Protein AF-A0A3S1ET11-F1 (afdb_monomer_lite)

Foldseek 3Di:
DDPVVVCVVVDDDAAEDEPPDDPVVVVVVCVVVVHDDHHYDD

pLDDT: mean 96.44, std 3.76, range [76.81, 98.44]

Secondary structure (DSSP, 8-state):
--HHHHHHHH-----EE-TTS-HHHHHHHHHHHT-S--EE--

Radius of gyration: 12.66 Å; chains: 1; bounding box: 24×15×34 Å

Structure (mmCIF, N/CA/C/O backbone):
data_AF-A0A3S1ET11-F1
#
_entry.id   AF-A0A3S1ET11-F1
#
loop_
_atom_site.group_PDB
_atom_site.id
_atom_site.type_symbol
_atom_site.label_atom_id
_atom_site.label_alt_id
_atom_site.label_comp_id
_atom_site.label_asym_id
_atom_site.label_entity_id
_atom_site.label_seq_id
_atom_site.pdbx_PDB_ins_code
_atom_site.Cartn_x
_atom_site.Cartn_y
_atom_site.Cartn_z
_atom_site.occupancy
_atom_site.B_iso_or_equiv
_atom_site.auth_seq_id
_atom_site.auth_comp_id
_atom_site.auth_asym_id
_atom_site.auth_atom_id
_atom_site.pdbx_PDB_model_num
ATOM 1 N N . MET A 1 1 ? -11.594 5.925 17.978 1.00 76.81 1 MET A N 1
ATOM 2 C CA . MET A 1 1 ? -10.767 4.810 17.460 1.00 76.81 1 MET A CA 1
ATOM 3 C C . MET A 1 1 ? -9.429 5.368 17.013 1.00 76.81 1 MET A C 1
ATOM 5 O O . MET A 1 1 ? -9.425 6.409 16.370 1.00 76.81 1 MET A O 1
ATOM 9 N N . THR A 1 2 ? -8.317 4.732 17.383 1.00 97.81 2 THR A N 1
ATOM 10 C CA . THR A 1 2 ? -6.970 5.149 16.957 1.00 97.81 2 THR A CA 1
ATOM 11 C C . THR A 1 2 ? -6.520 4.319 15.757 1.00 97.81 2 THR A C 1
ATOM 13 O O . THR A 1 2 ? -6.975 3.191 15.580 1.00 97.81 2 THR A O 1
ATOM 16 N N . 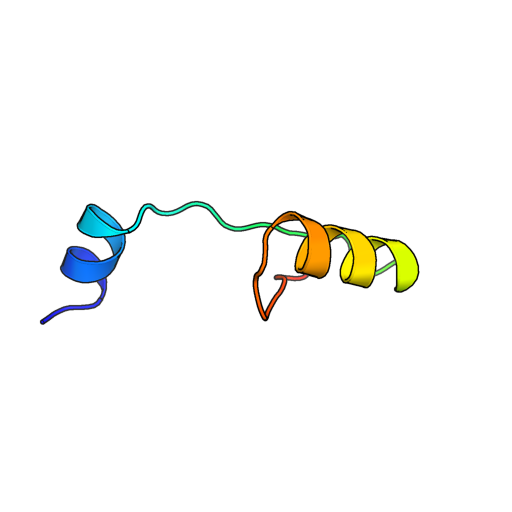VAL A 1 3 ? -5.602 4.854 14.946 1.00 96.62 3 VAL A N 1
ATOM 17 C CA . VAL A 1 3 ? -5.010 4.120 13.810 1.00 96.62 3 VAL A CA 1
ATOM 18 C C . VAL A 1 3 ? -4.391 2.797 14.272 1.00 96.62 3 VAL A C 1
ATOM 20 O O . VAL A 1 3 ? -4.616 1.769 13.644 1.00 96.62 3 VAL A O 1
ATOM 23 N N . LYS A 1 4 ? -3.697 2.809 15.419 1.00 96.75 4 LYS A N 1
ATOM 24 C CA . LYS A 1 4 ? -3.106 1.613 16.035 1.00 96.75 4 LYS A CA 1
ATOM 25 C C . LYS A 1 4 ? -4.138 0.498 16.239 1.00 96.75 4 LYS A C 1
ATOM 27 O O . LYS A 1 4 ? -3.919 -0.607 15.766 1.00 96.75 4 LYS A O 1
ATOM 32 N N . ALA A 1 5 ? -5.277 0.802 16.865 1.00 97.69 5 ALA A N 1
ATOM 33 C CA . ALA A 1 5 ? -6.312 -0.199 17.135 1.00 97.69 5 ALA A CA 1
ATOM 34 C C . ALA A 1 5 ? -6.934 -0.772 15.845 1.00 97.69 5 ALA A C 1
ATOM 36 O O . ALA A 1 5 ? -7.267 -1.951 15.784 1.00 97.69 5 ALA A O 1
ATOM 37 N N . ILE A 1 6 ? -7.069 0.046 14.794 1.00 97.12 6 ILE A N 1
ATOM 38 C CA . ILE A 1 6 ? -7.568 -0.416 1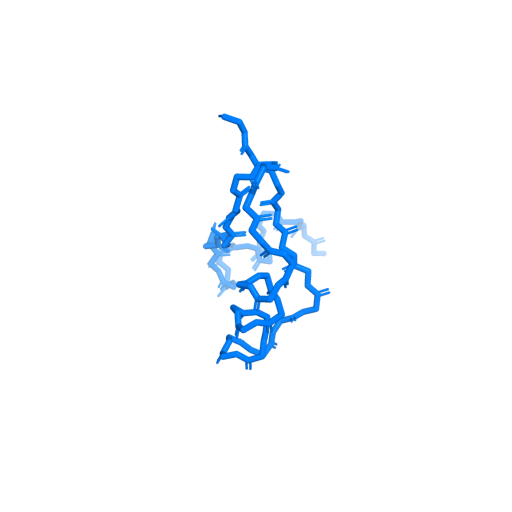3.487 1.00 97.12 6 ILE A CA 1
ATOM 39 C C . ILE A 1 6 ? -6.578 -1.396 12.849 1.00 97.12 6 ILE A C 1
ATOM 41 O O . ILE A 1 6 ? -6.991 -2.434 12.337 1.00 97.12 6 ILE A O 1
ATOM 45 N N . LEU A 1 7 ? -5.282 -1.076 12.873 1.00 96.56 7 LEU A N 1
ATOM 46 C CA . LEU A 1 7 ? -4.238 -1.917 12.281 1.00 96.56 7 LEU A CA 1
ATOM 47 C C . LEU A 1 7 ? -3.993 -3.203 13.079 1.00 96.56 7 LEU A C 1
ATOM 49 O O . LEU A 1 7 ? -3.751 -4.243 12.476 1.00 96.56 7 LEU A O 1
ATOM 53 N N . GLU A 1 8 ? -4.136 -3.178 14.407 1.00 96.75 8 GLU A N 1
ATOM 54 C CA . GLU A 1 8 ? -4.121 -4.393 15.237 1.00 96.75 8 GLU A CA 1
ATOM 55 C C . GLU A 1 8 ? -5.230 -5.378 14.835 1.00 96.75 8 GLU A C 1
ATOM 57 O O . GLU A 1 8 ? -5.005 -6.585 14.839 1.00 96.75 8 GLU A O 1
ATOM 62 N N . GLN A 1 9 ? -6.404 -4.877 14.434 1.00 97.25 9 GLN A N 1
ATOM 63 C CA . GLN A 1 9 ? -7.509 -5.713 13.959 1.00 97.25 9 GLN A CA 1
ATOM 64 C C . GLN A 1 9 ? -7.363 -6.126 12.483 1.00 97.25 9 GLN A C 1
ATOM 66 O O . GLN A 1 9 ? -7.694 -7.255 12.126 1.00 97.25 9 GLN A O 1
ATOM 71 N N . LYS A 1 10 ? -6.928 -5.213 11.606 1.00 94.12 10 LYS A N 1
ATOM 72 C CA . LYS A 1 10 ? -6.857 -5.435 10.149 1.00 94.12 10 LYS A CA 1
ATOM 73 C C . LYS A 1 10 ? -5.600 -6.196 9.711 1.00 94.12 10 LYS A C 1
ATOM 75 O O . LYS A 1 10 ? -5.640 -6.867 8.684 1.00 94.12 10 LYS A O 1
ATOM 80 N N . GLY A 1 11 ? -4.506 -6.071 10.455 1.00 94.25 11 GLY A N 1
ATOM 81 C CA . GLY A 1 11 ? -3.171 -6.486 10.035 1.00 94.25 11 GLY A CA 1
ATOM 82 C C . GLY A 1 11 ? -2.347 -5.330 9.461 1.00 94.25 11 GLY A C 1
ATOM 83 O O . GLY A 1 11 ? -2.860 -4.245 9.171 1.00 94.25 11 GLY A O 1
ATOM 84 N N . HIS A 1 12 ? -1.046 -5.582 9.312 1.00 95.31 12 HIS A N 1
ATOM 85 C CA . HIS A 1 12 ? -0.045 -4.595 8.885 1.00 95.31 12 HIS A CA 1
ATOM 86 C C . HIS A 1 12 ? 0.538 -4.903 7.497 1.00 95.31 12 HIS A C 1
ATOM 88 O O . HIS A 1 12 ? 1.535 -4.300 7.108 1.00 95.31 12 HIS A O 1
ATOM 94 N N . ASP A 1 13 ? -0.066 -5.837 6.761 1.00 94.62 13 ASP A N 1
ATOM 95 C CA . ASP A 1 13 ? 0.428 -6.251 5.452 1.00 94.62 13 ASP A CA 1
ATOM 96 C C . ASP A 1 13 ? 0.275 -5.120 4.431 1.00 94.62 13 ASP A C 1
ATOM 98 O O . ASP A 1 13 ? -0.792 -4.515 4.280 1.00 94.62 13 ASP A O 1
ATOM 102 N N . VAL A 1 14 ? 1.361 -4.851 3.710 1.00 95.81 14 VAL A N 1
ATOM 103 C CA . VAL A 1 14 ? 1.420 -3.857 2.639 1.00 95.81 14 VAL A CA 1
ATOM 104 C C . VAL A 1 14 ? 2.025 -4.523 1.417 1.00 95.81 14 VAL A C 1
ATOM 106 O O . VAL A 1 14 ? 3.122 -5.070 1.483 1.00 95.81 14 VAL A O 1
ATOM 109 N N . LEU A 1 15 ? 1.320 -4.451 0.291 1.00 97.31 15 LEU A N 1
ATOM 110 C CA . LEU A 1 15 ? 1.879 -4.855 -0.992 1.00 97.31 15 LEU A CA 1
ATOM 111 C C . LEU A 1 15 ? 2.651 -3.686 -1.596 1.00 97.31 15 LEU A C 1
ATOM 113 O O . LEU A 1 15 ? 2.150 -2.555 -1.648 1.00 97.31 15 LEU A O 1
ATOM 117 N N . THR A 1 16 ? 3.867 -3.978 -2.049 1.00 97.56 16 THR A N 1
ATOM 118 C CA . THR A 1 16 ? 4.762 -2.994 -2.649 1.00 97.56 16 THR A CA 1
ATOM 119 C C . THR A 1 16 ? 5.210 -3.408 -4.042 1.00 97.56 16 THR A C 1
ATOM 121 O O . THR A 1 16 ? 5.097 -4.571 -4.434 1.00 97.56 16 THR A O 1
ATOM 124 N N . LEU A 1 17 ? 5.699 -2.435 -4.805 1.00 97.75 17 LEU A N 1
ATOM 125 C CA . LEU A 1 17 ? 6.288 -2.648 -6.122 1.00 97.75 17 LEU A CA 1
ATOM 126 C C . LEU A 1 17 ? 7.450 -1.674 -6.339 1.00 97.75 17 LEU A C 1
ATOM 128 O O . LEU A 1 17 ? 7.440 -0.563 -5.805 1.00 97.75 17 LEU A O 1
ATOM 132 N N . GLY A 1 18 ? 8.449 -2.088 -7.118 1.00 97.81 18 GLY A N 1
ATOM 133 C CA . GLY A 1 18 ? 9.567 -1.224 -7.489 1.00 97.81 18 GLY A CA 1
ATOM 134 C C . GLY A 1 18 ? 9.143 -0.094 -8.441 1.00 97.81 18 GLY A C 1
ATOM 135 O O . GLY A 1 18 ? 8.191 -0.256 -9.207 1.00 97.81 18 GLY A O 1
ATOM 136 N N . PRO A 1 19 ? 9.858 1.046 -8.458 1.00 97.00 19 PRO A N 1
ATOM 137 C CA . PRO A 1 19 ? 9.479 2.217 -9.258 1.00 97.00 19 PRO A CA 1
ATOM 138 C C . PRO A 1 19 ? 9.613 2.014 -10.773 1.00 97.00 19 PRO A C 1
ATOM 140 O O . PRO A 1 19 ? 8.990 2.741 -11.540 1.00 97.00 19 PRO A O 1
ATOM 143 N N . ASN A 1 20 ? 10.415 1.036 -11.205 1.00 97.50 20 ASN A N 1
ATOM 144 C CA . ASN A 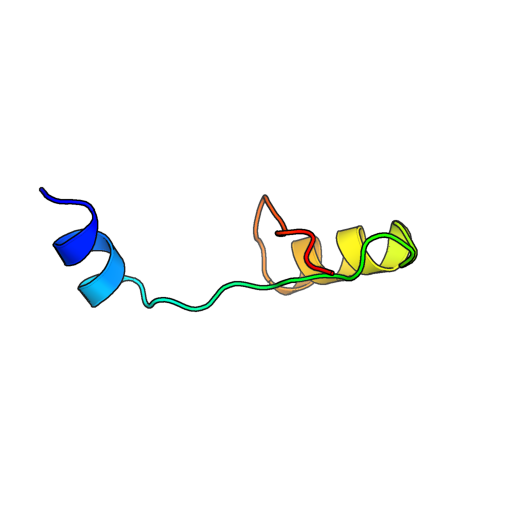1 20 ? 10.689 0.753 -12.619 1.00 97.50 20 ASN A CA 1
ATOM 145 C C . ASN A 1 20 ? 9.951 -0.491 -13.138 1.00 97.50 20 ASN A C 1
ATOM 147 O O . ASN A 1 20 ? 10.191 -0.936 -14.261 1.00 97.50 20 ASN A O 1
ATOM 151 N N . GLU A 1 21 ? 9.081 -1.073 -12.315 1.00 97.75 21 GLU A N 1
ATOM 152 C CA . GLU A 1 21 ? 8.268 -2.218 -12.706 1.00 97.75 21 GLU A CA 1
ATOM 153 C C . GLU A 1 21 ? 7.172 -1.817 -13.695 1.00 97.75 21 GLU A C 1
ATOM 155 O O . GLU A 1 21 ? 6.746 -0.661 -13.788 1.00 97.75 21 GLU A O 1
ATOM 160 N N . LYS A 1 22 ? 6.688 -2.796 -14.461 1.00 98.12 22 LYS A N 1
ATOM 161 C CA . LYS A 1 22 ? 5.661 -2.542 -15.474 1.00 98.12 22 LYS A CA 1
ATOM 162 C C . LYS A 1 22 ? 4.321 -2.210 -14.824 1.00 98.12 22 LYS A C 1
ATOM 164 O O . LYS A 1 22 ? 3.857 -2.91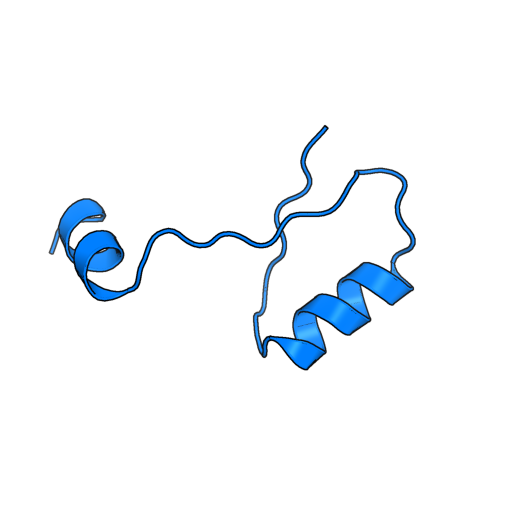0 -13.927 1.00 98.12 22 LYS A O 1
ATOM 169 N N . LEU A 1 23 ? 3.611 -1.238 -15.399 1.00 97.69 23 LEU A N 1
ATOM 170 C CA . LEU A 1 23 ? 2.243 -0.902 -14.988 1.00 97.69 23 LEU A CA 1
ATOM 171 C C . LEU A 1 23 ? 1.284 -2.105 -15.075 1.00 97.69 23 LEU A C 1
ATOM 173 O O . LEU A 1 23 ? 0.372 -2.225 -14.262 1.00 97.69 23 LEU A O 1
ATOM 177 N N . SER A 1 24 ? 1.503 -3.020 -16.026 1.00 98.31 24 SER A N 1
ATOM 178 C CA . SER A 1 24 ? 0.716 -4.253 -16.142 1.00 98.31 24 SER A CA 1
ATOM 179 C C . SER A 1 24 ? 0.801 -5.127 -14.889 1.00 98.31 24 SER A C 1
ATOM 181 O O . SER A 1 24 ? -0.208 -5.701 -14.488 1.00 98.31 24 SER A O 1
ATOM 183 N N . GLU A 1 25 ? 1.970 -5.187 -14.244 1.00 98.31 25 GLU A N 1
ATOM 184 C CA . GLU A 1 25 ? 2.139 -5.934 -12.995 1.00 98.31 25 GLU A CA 1
ATOM 185 C C . GLU A 1 25 ? 1.436 -5.245 -11.833 1.00 98.31 25 GLU A C 1
ATOM 187 O O . GLU A 1 25 ? 0.755 -5.912 -11.056 1.00 98.31 25 GLU A O 1
ATOM 192 N N . ALA A 1 26 ? 1.497 -3.912 -11.758 1.00 98.06 26 ALA A N 1
ATOM 193 C CA . ALA A 1 26 ? 0.734 -3.168 -10.760 1.00 98.06 26 ALA A CA 1
ATOM 194 C C . ALA A 1 26 ? -0.773 -3.456 -10.883 1.00 98.06 26 ALA A C 1
ATOM 196 O O . ALA A 1 26 ? -1.420 -3.788 -9.891 1.00 98.06 26 ALA A O 1
ATOM 197 N N . ILE A 1 27 ? -1.328 -3.402 -12.101 1.00 98.12 27 ILE A N 1
ATOM 198 C CA . ILE A 1 27 ? -2.751 -3.686 -12.350 1.00 98.12 27 ILE A CA 1
ATOM 199 C C . ILE A 1 27 ? -3.099 -5.129 -11.969 1.00 98.12 27 ILE A C 1
ATOM 201 O O . ILE A 1 27 ? -4.127 -5.357 -11.326 1.00 98.12 27 ILE A O 1
ATOM 205 N N . ARG A 1 28 ? -2.241 -6.095 -12.322 1.00 98.44 28 ARG A N 1
ATOM 206 C CA . ARG A 1 28 ? -2.434 -7.504 -11.962 1.00 98.44 28 ARG A CA 1
ATOM 207 C C . ARG A 1 28 ? -2.506 -7.683 -10.443 1.00 98.44 28 ARG A C 1
ATOM 209 O O . ARG A 1 28 ? -3.473 -8.263 -9.955 1.00 98.44 28 ARG A O 1
ATOM 216 N N . ILE A 1 29 ? -1.549 -7.124 -9.697 1.00 98.00 29 ILE A N 1
ATOM 217 C CA . ILE A 1 29 ? -1.496 -7.223 -8.228 1.00 98.00 29 ILE A CA 1
ATOM 218 C C . ILE A 1 29 ? -2.746 -6.607 -7.586 1.00 98.00 29 ILE A C 1
ATOM 220 O O . ILE A 1 29 ? -3.355 -7.235 -6.715 1.00 98.00 29 ILE A O 1
ATOM 224 N N . LEU A 1 30 ? -3.146 -5.408 -8.026 1.00 98.25 30 LEU A N 1
ATOM 225 C CA . LEU A 1 30 ? -4.335 -4.714 -7.515 1.00 98.25 30 LEU A CA 1
ATOM 226 C C . LEU A 1 30 ? -5.608 -5.554 -7.710 1.00 98.25 30 LEU A C 1
ATOM 228 O O . LEU A 1 30 ? -6.411 -5.682 -6.782 1.00 98.25 30 LEU A O 1
ATOM 232 N N . ALA A 1 31 ? -5.776 -6.152 -8.895 1.00 98.44 31 ALA A N 1
ATOM 233 C CA . ALA A 1 31 ? -6.937 -6.975 -9.227 1.00 98.44 31 ALA A CA 1
ATOM 234 C C . ALA A 1 31 ? -6.966 -8.293 -8.436 1.00 98.44 31 ALA A C 1
ATOM 236 O O . ALA A 1 31 ? -8.004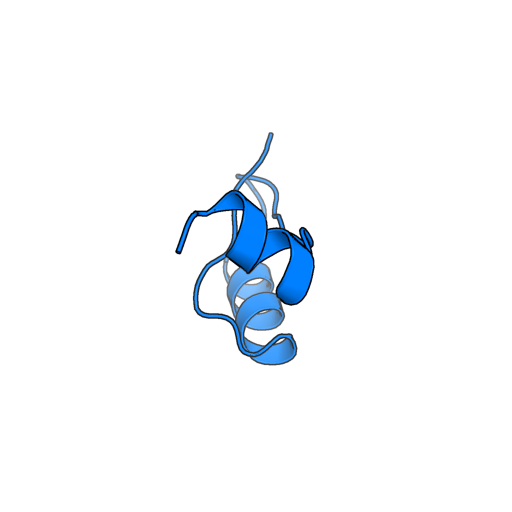 -8.639 -7.867 1.00 98.44 31 ALA A O 1
ATOM 237 N N . GLU A 1 32 ? -5.834 -8.998 -8.351 1.00 98.25 32 GLU A N 1
ATOM 238 C CA . GLU A 1 32 ? -5.710 -10.270 -7.622 1.00 98.25 32 GLU A CA 1
ATOM 239 C C . GLU A 1 32 ? -6.048 -10.113 -6.134 1.00 98.25 32 GLU A C 1
ATOM 241 O O . GLU A 1 32 ? -6.793 -10.917 -5.570 1.00 98.25 32 GLU A O 1
ATOM 246 N N . HIS A 1 33 ? -5.560 -9.039 -5.509 1.00 97.25 33 HIS A N 1
ATOM 247 C CA . HIS A 1 33 ? -5.750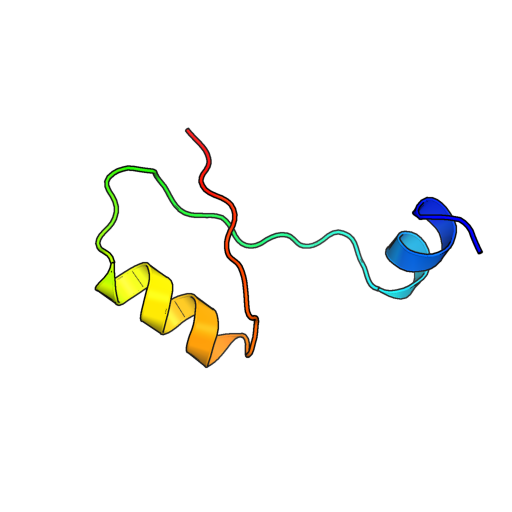 -8.790 -4.078 1.00 97.25 33 HIS A CA 1
ATOM 248 C C . HIS A 1 33 ? -7.005 -7.965 -3.767 1.00 97.25 33 HIS A C 1
ATOM 250 O O . HIS A 1 33 ? -7.342 -7.781 -2.597 1.00 97.25 33 HIS A O 1
ATOM 256 N N . ARG A 1 34 ? -7.722 -7.495 -4.798 1.00 97.62 34 ARG A N 1
ATOM 257 C CA . ARG A 1 34 ? -8.910 -6.629 -4.690 1.00 97.62 34 ARG A CA 1
ATOM 258 C C . ARG A 1 34 ? -8.658 -5.387 -3.828 1.00 97.62 34 ARG A C 1
ATOM 260 O O . ARG A 1 34 ? -9.466 -5.040 -2.965 1.00 97.62 34 ARG A O 1
ATOM 267 N N . ILE A 1 35 ? -7.533 -4.719 -4.066 1.00 96.94 35 ILE A N 1
ATOM 268 C CA . ILE A 1 35 ? -7.139 -3.487 -3.370 1.00 96.94 35 ILE A CA 1
ATOM 269 C C . ILE A 1 35 ? -7.072 -2.310 -4.345 1.00 96.94 35 ILE A C 1
ATOM 271 O O . ILE A 1 35 ? -6.853 -2.484 -5.539 1.00 96.94 35 ILE A O 1
ATOM 275 N N . GLY A 1 36 ? -7.270 -1.097 -3.826 1.00 97.19 36 GLY A N 1
ATOM 276 C CA . GLY A 1 36 ? -7.301 0.131 -4.631 1.00 97.19 36 GLY A CA 1
ATOM 277 C C . GLY A 1 36 ? -5.988 0.915 -4.679 1.00 97.19 36 GLY A C 1
ATOM 278 O O . GLY A 1 36 ? -5.936 1.948 -5.337 1.00 97.19 36 GLY A O 1
ATOM 279 N N . ALA A 1 37 ? -4.950 0.476 -3.962 1.00 97.31 37 ALA A N 1
ATOM 280 C CA . ALA A 1 37 ? -3.675 1.182 -3.874 1.00 97.31 37 ALA A CA 1
ATOM 281 C C . ALA A 1 37 ? -2.508 0.206 -3.684 1.00 97.31 37 ALA A C 1
ATOM 283 O O . ALA A 1 37 ? -2.669 -0.839 -3.055 1.00 97.31 37 ALA A O 1
ATOM 284 N N . LEU A 1 38 ? -1.340 0.586 -4.201 1.00 97.44 38 LEU A N 1
ATOM 285 C CA . LEU A 1 38 ? -0.072 -0.130 -4.079 1.00 97.44 38 LEU A CA 1
ATOM 286 C C . LEU A 1 38 ? 1.013 0.874 -3.684 1.00 97.44 38 LEU A C 1
ATOM 288 O O . LEU A 1 38 ? 1.028 1.991 -4.204 1.00 97.44 38 LEU A O 1
ATOM 292 N N . VAL A 1 39 ? 1.901 0.501 -2.765 1.00 97.69 39 VAL A N 1
ATOM 293 C CA . VAL A 1 39 ? 2.973 1.397 -2.310 1.00 97.69 39 VAL A CA 1
ATOM 294 C C . VAL A 1 39 ? 4.217 1.177 -3.166 1.00 97.69 39 VAL A C 1
ATOM 296 O O . VAL A 1 39 ? 4.677 0.051 -3.318 1.00 97.69 39 VAL A O 1
ATOM 299 N N . ILE A 1 40 ? 4.782 2.247 -3.720 1.00 97.50 40 ILE A N 1
ATOM 300 C CA . ILE A 1 40 ? 6.040 2.159 -4.467 1.00 97.50 40 ILE A CA 1
ATOM 301 C C . ILE A 1 40 ? 7.213 2.329 -3.503 1.00 97.50 40 ILE A C 1
ATOM 303 O O . ILE A 1 40 ? 7.268 3.316 -2.767 1.00 97.50 40 ILE A O 1
ATOM 307 N N . THR A 1 41 ? 8.138 1.370 -3.502 1.00 96.69 41 THR A N 1
ATOM 308 C CA . THR A 1 41 ? 9.321 1.354 -2.623 1.00 96.69 41 THR A CA 1
ATOM 309 C C . THR A 1 41 ? 10.595 1.140 -3.432 1.00 96.69 41 THR A C 1
ATOM 311 O O . THR A 1 41 ? 10.559 0.452 -4.451 1.00 96.69 41 THR A O 1
ATOM 314 N N . ASN A 1 42 ? 11.705 1.723 -2.973 1.00 84.62 42 ASN A N 1
ATOM 315 C CA . ASN A 1 42 ? 13.022 1.647 -3.611 1.00 84.62 42 ASN A CA 1
ATOM 316 C C . ASN A 1 42 ? 13.953 0.669 -2.894 1.00 84.62 42 ASN A C 1
ATOM 318 O O . ASN A 1 42 ? 13.779 0.510 -1.664 1.00 84.62 42 ASN A O 1
#

Sequence (42 aa):
MTVKAILEQKGHDVLTLGPNEKLSEAIRILAEHRIGALVITN